Protein AF-A0A1H6LYX2-F1 (afdb_monomer_lite)

Foldseek 3Di:
DPPLPQLLQLLVLCCVPPVPVNDDSVVSSDPVNSVVSNVSSVVVVVVVVVVVVVVD

Secondary structure (DSSP, 8-state):
---HHHHHHHHHHHHHHHSTTTS-HHHHSSGGGHHHHHHHHHHHHHHHHHHHHHH-

Organism: NCBI:txid1159016

Radius of gyration: 12.28 Å; chains: 1; bounding box: 26×24×36 Å

Structure (mmCIF, N/CA/C/O backbone):
data_AF-A0A1H6LYX2-F1
#
_entry.id   AF-A0A1H6LYX2-F1
#
loop_
_atom_site.group_PDB
_atom_site.id
_atom_site.type_symbol
_atom_site.label_atom_id
_atom_site.label_alt_id
_atom_site.label_comp_id
_atom_site.label_asym_id
_atom_site.label_entity_id
_atom_site.label_seq_id
_atom_site.pdbx_PDB_ins_code
_atom_site.Cartn_x
_atom_site.Cartn_y
_atom_site.Cartn_z
_atom_site.occupancy
_atom_site.B_iso_or_equiv
_atom_site.auth_seq_id
_atom_site.auth_comp_id
_atom_site.auth_asym_id
_atom_site.auth_atom_id
_atom_site.pdbx_PDB_model_num
ATOM 1 N N . MET A 1 1 ? 5.158 13.300 11.223 1.00 54.00 1 MET A N 1
ATOM 2 C CA . MET A 1 1 ? 4.316 12.654 10.193 1.00 54.00 1 MET A CA 1
ATOM 3 C C . MET A 1 1 ? 4.656 13.219 8.810 1.00 54.00 1 MET A C 1
ATOM 5 O O . MET A 1 1 ? 3.991 14.138 8.365 1.00 54.00 1 MET A O 1
ATOM 9 N N . ARG A 1 2 ? 5.743 12.777 8.155 1.00 62.00 2 ARG A N 1
ATOM 10 C CA . ARG A 1 2 ? 6.163 13.329 6.839 1.00 62.00 2 ARG A CA 1
ATOM 11 C C . ARG A 1 2 ? 5.910 12.390 5.650 1.00 62.00 2 ARG A C 1
ATOM 13 O O . ARG A 1 2 ? 6.114 12.806 4.522 1.00 62.00 2 ARG A O 1
ATOM 20 N N . TYR A 1 3 ? 5.468 11.156 5.904 1.00 68.44 3 TYR A N 1
ATOM 21 C CA . TYR A 1 3 ? 5.304 10.109 4.886 1.00 68.44 3 TYR A CA 1
ATOM 22 C C . TYR A 1 3 ? 3.992 9.332 5.072 1.00 68.44 3 TYR A C 1
ATOM 24 O O . TYR A 1 3 ? 4.001 8.102 5.131 1.00 68.44 3 TYR A O 1
ATOM 32 N N . THR A 1 4 ? 2.876 10.042 5.241 1.00 80.88 4 THR A N 1
ATOM 33 C CA . THR A 1 4 ? 1.540 9.427 5.319 1.00 80.88 4 THR A CA 1
ATOM 34 C C . THR A 1 4 ? 1.185 8.744 4.006 1.00 80.88 4 THR A C 1
ATOM 36 O O . THR A 1 4 ? 0.867 7.567 4.025 1.00 80.88 4 THR A O 1
ATOM 39 N N . ASP A 1 5 ? 1.409 9.392 2.862 1.00 88.06 5 ASP A N 1
ATOM 40 C CA . ASP A 1 5 ? 0.989 8.850 1.561 1.00 88.06 5 ASP A CA 1
ATOM 41 C C . ASP A 1 5 ? 1.685 7.522 1.203 1.00 88.06 5 ASP A C 1
ATOM 43 O O . ASP A 1 5 ? 1.050 6.582 0.728 1.00 88.06 5 ASP A O 1
ATOM 47 N N . LEU A 1 6 ? 2.992 7.405 1.479 1.00 89.12 6 LEU A N 1
ATOM 48 C CA . LEU A 1 6 ? 3.756 6.171 1.237 1.00 89.12 6 LEU A CA 1
ATOM 49 C C . LEU A 1 6 ? 3.343 5.039 2.185 1.00 89.12 6 LEU A C 1
ATOM 51 O O . LEU A 1 6 ? 3.263 3.879 1.780 1.00 89.12 6 LEU A O 1
ATOM 55 N N . SER A 1 7 ? 3.078 5.375 3.449 1.00 91.94 7 SER A N 1
ATOM 56 C CA . SER A 1 7 ? 2.548 4.424 4.426 1.00 91.94 7 SER A CA 1
ATOM 57 C C . SER A 1 7 ? 1.135 3.983 4.053 1.00 91.94 7 SER A C 1
ATOM 59 O O . SER A 1 7 ? 0.810 2.804 4.144 1.00 91.94 7 SER A O 1
ATOM 61 N N . ASP A 1 8 ? 0.295 4.885 3.568 1.00 93.69 8 ASP A N 1
ATOM 62 C CA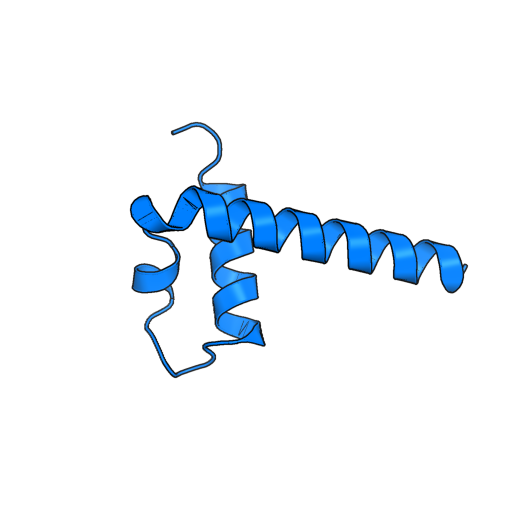 . ASP A 1 8 ? -1.074 4.557 3.189 1.00 93.69 8 ASP A CA 1
ATOM 63 C C . ASP A 1 8 ? -1.094 3.648 1.963 1.00 93.69 8 ASP A C 1
ATOM 65 O O . ASP A 1 8 ? -1.833 2.659 1.954 1.00 93.69 8 ASP A O 1
ATOM 69 N N . LEU A 1 9 ? -0.229 3.908 0.975 1.00 94.44 9 LEU A N 1
ATOM 70 C CA . LEU A 1 9 ? -0.078 3.045 -0.195 1.00 94.44 9 LEU A CA 1
ATOM 71 C C . LEU A 1 9 ? 0.474 1.665 0.186 1.00 94.44 9 LEU A C 1
ATOM 73 O O . LEU A 1 9 ? -0.014 0.641 -0.287 1.00 94.44 9 LEU A O 1
ATOM 77 N N . GLY A 1 10 ? 1.463 1.624 1.077 1.00 94.25 10 GLY A N 1
ATOM 78 C CA . GLY A 1 10 ? 2.010 0.380 1.606 1.00 94.25 10 GLY A CA 1
ATOM 79 C C . GLY A 1 10 ? 0.994 -0.440 2.404 1.00 94.25 10 GLY A C 1
ATOM 80 O O . GLY A 1 10 ? 0.909 -1.656 2.240 1.00 94.25 10 GLY A O 1
ATOM 81 N N . GLY A 1 11 ? 0.177 0.225 3.225 1.00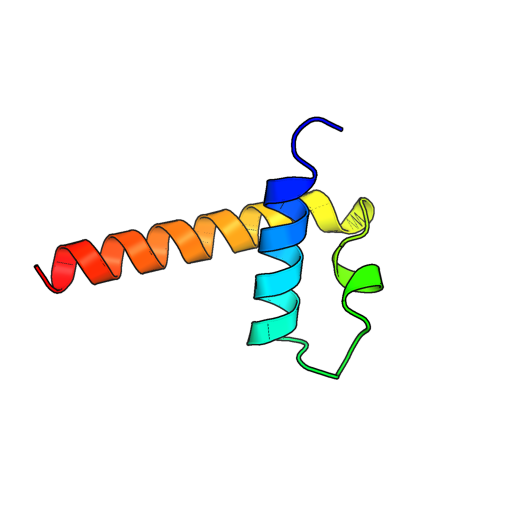 94.62 11 GLY A N 1
ATOM 82 C CA . GLY A 1 11 ? -0.928 -0.389 3.962 1.00 94.62 11 GLY A CA 1
ATOM 83 C C . GLY A 1 11 ? -2.031 -0.893 3.035 1.00 94.62 11 GLY A C 1
ATOM 84 O O . GLY A 1 11 ? -2.557 -1.984 3.248 1.00 94.62 11 GLY A O 1
ATOM 85 N N . PHE A 1 12 ? -2.321 -0.156 1.960 1.00 95.44 12 PHE A N 1
ATOM 86 C CA . PHE A 1 12 ? -3.231 -0.594 0.906 1.00 95.44 12 PHE A CA 1
ATOM 87 C C . PHE A 1 12 ? -2.719 -1.845 0.185 1.00 95.44 12 PHE A C 1
ATOM 89 O O . PHE A 1 12 ? -3.478 -2.800 0.043 1.00 95.44 12 PHE A O 1
ATOM 96 N N . LEU A 1 13 ? -1.439 -1.892 -0.200 1.00 94.75 13 LEU A N 1
ATOM 97 C CA . LEU A 1 13 ? -0.822 -3.077 -0.813 1.00 94.75 13 LEU A CA 1
ATOM 98 C C . LEU A 1 13 ? -0.862 -4.288 0.127 1.00 94.75 13 LEU A C 1
ATOM 100 O O . LEU A 1 13 ? -1.249 -5.383 -0.280 1.00 94.75 13 LEU A O 1
ATOM 104 N N . TRP A 1 14 ? -0.527 -4.089 1.404 1.00 94.06 14 TRP A N 1
ATOM 105 C CA . TRP A 1 14 ? -0.619 -5.139 2.419 1.00 94.06 14 TRP A CA 1
ATOM 106 C C . TRP A 1 14 ? -2.051 -5.671 2.559 1.00 94.06 14 TRP A C 1
ATOM 108 O O . TRP A 1 14 ? -2.280 -6.885 2.572 1.00 94.06 14 TRP A O 1
ATOM 118 N N . TRP A 1 15 ? -3.025 -4.763 2.642 1.00 96.06 15 TRP A N 1
ATOM 119 C CA . TRP A 1 15 ? -4.433 -5.116 2.731 1.00 96.06 15 TRP A CA 1
ATOM 120 C C . TRP A 1 15 ? -4.897 -5.874 1.487 1.00 96.06 15 TRP A C 1
ATOM 122 O O . TRP A 1 15 ? -5.480 -6.945 1.623 1.00 96.06 15 TRP A O 1
ATOM 132 N N . LEU A 1 16 ? -4.566 -5.384 0.292 1.00 94.25 16 LEU A N 1
ATOM 133 C CA . LEU A 1 16 ? -4.955 -5.985 -0.981 1.00 94.25 16 LEU A CA 1
ATOM 134 C C . LEU A 1 16 ? -4.382 -7.398 -1.160 1.00 94.25 16 LEU A C 1
ATOM 136 O O . LEU A 1 16 ? -5.096 -8.297 -1.592 1.00 94.25 16 LEU A O 1
ATOM 140 N N . CYS A 1 17 ? -3.110 -7.611 -0.820 1.00 90.00 17 CYS A N 1
ATOM 141 C CA . CYS A 1 17 ? -2.425 -8.873 -1.104 1.00 90.00 17 CYS A CA 1
ATOM 142 C C . CYS A 1 17 ? -2.580 -9.929 -0.002 1.00 90.00 17 CYS A C 1
ATOM 144 O O . CYS A 1 17 ? -2.595 -11.120 -0.303 1.00 90.00 17 CYS A O 1
ATOM 146 N N . ILE A 1 18 ? -2.680 -9.523 1.269 1.00 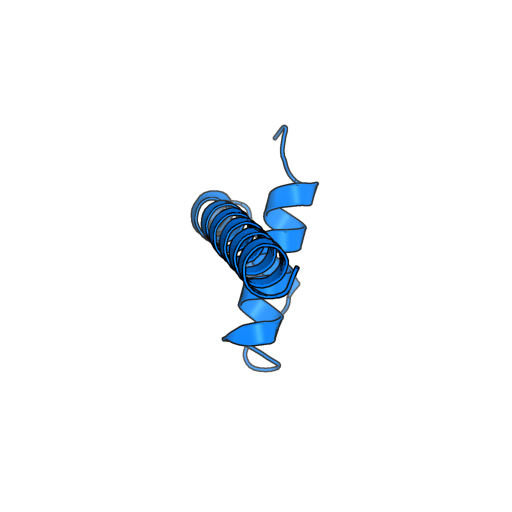90.56 18 ILE A N 1
ATOM 147 C CA . ILE A 1 18 ? -2.622 -10.454 2.412 1.00 90.56 18 ILE A CA 1
ATOM 148 C C . ILE A 1 18 ? -3.932 -10.484 3.208 1.00 90.56 18 ILE A C 1
ATOM 150 O O . ILE A 1 18 ? -4.364 -11.545 3.677 1.00 90.56 18 ILE A O 1
ATOM 154 N N . LYS A 1 19 ? -4.567 -9.324 3.403 1.00 90.81 19 LYS A N 1
ATOM 155 C CA . LYS A 1 19 ? -5.720 -9.151 4.306 1.00 90.81 19 LYS A CA 1
ATOM 156 C C . LYS A 1 19 ? -7.015 -8.782 3.582 1.00 90.81 19 LYS A C 1
ATOM 158 O O . LYS A 1 19 ? -7.933 -8.277 4.224 1.00 90.81 19 LYS A O 1
ATOM 163 N N . PHE A 1 20 ? -7.120 -9.089 2.291 1.00 86.75 20 PHE A N 1
ATOM 164 C CA . PHE A 1 20 ? -8.250 -8.675 1.465 1.00 86.75 20 PHE A CA 1
ATOM 165 C C . PHE A 1 20 ? -9.576 -9.108 2.097 1.00 86.75 20 PHE A C 1
ATOM 167 O O . PHE A 1 20 ? -9.767 -10.288 2.398 1.00 86.75 20 PHE A O 1
ATOM 174 N N . CYS A 1 21 ? -10.449 -8.136 2.372 1.00 87.25 21 CYS A N 1
ATOM 175 C CA . CYS A 1 21 ? -11.727 -8.312 3.078 1.00 87.25 21 CYS A CA 1
ATOM 176 C C . CYS A 1 21 ? -11.657 -8.964 4.481 1.00 87.25 21 CYS A C 1
ATOM 178 O O . CYS A 1 21 ? -12.700 -9.267 5.053 1.00 87.25 21 CYS A O 1
ATOM 180 N N . LYS A 1 22 ? -10.467 -9.180 5.060 1.00 89.56 22 LYS A N 1
ATOM 181 C CA . LYS A 1 22 ? -10.286 -9.762 6.405 1.00 89.56 22 LYS A CA 1
ATOM 182 C C . LYS A 1 22 ? -10.198 -8.709 7.506 1.00 89.56 22 LYS A C 1
ATOM 184 O O . LYS A 1 22 ? -10.495 -9.015 8.655 1.00 89.56 22 LYS A O 1
ATOM 189 N N . THR A 1 23 ? -9.747 -7.505 7.175 1.00 92.50 23 THR A N 1
ATOM 190 C CA . THR A 1 23 ? -9.653 -6.359 8.092 1.00 92.50 23 THR A CA 1
ATOM 191 C C . THR A 1 23 ? -10.159 -5.100 7.392 1.00 92.50 23 THR A C 1
ATOM 193 O O . THR A 1 23 ? -10.311 -5.103 6.168 1.00 92.50 23 THR A O 1
ATOM 196 N N . ASN A 1 24 ? -10.452 -4.024 8.128 1.00 94.12 24 ASN A N 1
ATOM 197 C CA . ASN A 1 24 ? -10.722 -2.743 7.477 1.00 94.12 24 ASN A CA 1
ATOM 198 C C . ASN A 1 24 ? -9.410 -2.128 7.001 1.00 94.12 24 ASN A C 1
ATOM 200 O O . ASN A 1 24 ? -8.410 -2.154 7.715 1.00 94.12 24 ASN A O 1
ATOM 204 N N . LEU A 1 25 ? -9.437 -1.495 5.831 1.00 93.00 25 LEU A N 1
ATOM 205 C CA . LEU A 1 25 ? -8.272 -0.796 5.292 1.00 93.00 25 LEU A CA 1
ATOM 206 C C . LEU A 1 25 ? -7.744 0.276 6.262 1.00 93.00 25 LEU A C 1
ATOM 208 O O . LEU A 1 25 ? -6.540 0.374 6.473 1.00 93.00 25 LEU A O 1
ATOM 212 N N . LYS A 1 26 ? -8.650 1.014 6.918 1.00 91.38 26 LYS A N 1
ATOM 213 C CA . LYS A 1 26 ? -8.290 2.033 7.916 1.00 91.38 26 LYS A CA 1
ATOM 214 C C . LYS A 1 26 ? -7.496 1.457 9.086 1.00 91.38 26 LYS A C 1
ATOM 216 O O . LYS A 1 26 ? -6.541 2.087 9.518 1.00 91.38 26 LYS A O 1
ATOM 221 N N . ASP A 1 27 ? -7.840 0.251 9.539 1.00 92.69 27 ASP A N 1
ATOM 222 C CA . ASP A 1 27 ? -7.128 -0.422 10.631 1.00 92.69 27 ASP A CA 1
ATOM 223 C C . ASP A 1 27 ? -5.721 -0.851 10.199 1.00 92.69 27 ASP A C 1
ATOM 225 O O . ASP A 1 27 ? -4.859 -1.091 11.037 1.00 92.69 27 ASP A O 1
ATOM 229 N N . GLU A 1 28 ? -5.467 -1.004 8.897 1.00 91.56 28 GLU A N 1
ATOM 230 C CA . GLU A 1 28 ? -4.146 -1.338 8.359 1.00 91.56 28 GLU A CA 1
ATOM 231 C C . GLU A 1 28 ? -3.283 -0.111 8.047 1.00 91.56 28 GLU A C 1
ATOM 233 O O . GLU A 1 28 ? -2.071 -0.260 7.895 1.00 91.56 28 GLU A O 1
ATOM 238 N N . GLN A 1 29 ? -3.876 1.081 7.982 1.00 93.62 29 GLN A N 1
ATOM 239 C CA . GLN A 1 29 ? -3.206 2.359 7.710 1.00 93.62 29 GLN A CA 1
ATOM 240 C C . GLN A 1 29 ? -2.926 3.176 8.986 1.00 93.62 29 GLN A C 1
ATOM 242 O O . GLN A 1 29 ? -2.535 4.337 8.915 1.00 93.62 29 GLN A O 1
ATOM 247 N N . THR A 1 30 ? -3.102 2.583 10.168 1.00 92.94 30 THR A N 1
ATOM 248 C CA . THR A 1 30 ? -2.809 3.232 11.450 1.00 92.94 30 THR A CA 1
ATOM 249 C C . THR A 1 30 ? -1.303 3.433 11.679 1.00 92.94 30 THR A C 1
ATOM 251 O O . THR A 1 30 ? -0.464 2.682 11.173 1.00 92.94 30 THR A O 1
ATOM 254 N N . GLU A 1 31 ? -0.939 4.455 12.463 1.00 90.44 31 GLU A N 1
ATOM 255 C CA . GLU A 1 31 ? 0.465 4.843 12.684 1.00 90.44 31 GLU A CA 1
ATOM 256 C C . GLU A 1 31 ? 1.321 3.756 13.347 1.00 90.44 31 GLU A C 1
ATOM 258 O O . GLU A 1 31 ? 2.517 3.664 13.072 1.00 90.44 31 GLU A O 1
ATOM 263 N N . ASP A 1 32 ? 0.729 2.886 14.169 1.00 92.81 32 ASP A N 1
ATOM 264 C CA . ASP A 1 32 ? 1.427 1.751 14.789 1.00 92.81 32 ASP A CA 1
ATOM 265 C C . ASP A 1 32 ? 1.954 0.750 13.746 1.00 92.81 32 ASP A C 1
ATOM 267 O O . ASP A 1 32 ? 2.936 0.045 13.985 1.00 92.81 32 ASP A O 1
ATOM 271 N N . LYS A 1 33 ? 1.352 0.734 12.551 1.00 92.88 33 LYS A N 1
ATOM 272 C CA . LYS A 1 33 ? 1.730 -0.130 11.426 1.00 92.88 33 LYS A CA 1
ATOM 273 C C . LYS A 1 33 ? 2.584 0.586 10.382 1.00 92.88 33 LYS A C 1
ATOM 275 O O . LYS A 1 33 ? 2.951 -0.032 9.379 1.00 92.88 33 LYS A O 1
ATOM 280 N N . TRP A 1 34 ? 2.964 1.842 10.622 1.00 91.25 34 TRP A N 1
ATOM 281 C CA . TRP A 1 34 ? 3.705 2.676 9.671 1.00 91.25 34 TRP A CA 1
ATOM 282 C C . TRP A 1 34 ? 4.978 1.997 9.145 1.00 91.25 34 TRP A C 1
ATOM 284 O O . TRP A 1 34 ? 5.205 1.942 7.937 1.00 91.25 34 TRP A O 1
ATOM 294 N N . SER A 1 35 ? 5.773 1.390 10.034 1.00 93.06 35 SER A N 1
ATOM 295 C CA . SER A 1 35 ? 7.017 0.703 9.652 1.00 93.06 35 SER A CA 1
ATOM 296 C C . SER A 1 35 ? 6.766 -0.473 8.695 1.00 93.06 35 SER A C 1
ATOM 298 O O . SER A 1 35 ? 7.426 -0.587 7.660 1.00 93.06 35 SER A O 1
ATOM 300 N N . ARG A 1 36 ? 5.757 -1.307 8.988 1.00 93.56 36 ARG A N 1
ATOM 301 C CA . ARG A 1 36 ? 5.350 -2.432 8.129 1.00 93.56 36 ARG A CA 1
ATOM 302 C C . ARG A 1 36 ? 4.851 -1.939 6.775 1.00 93.56 36 ARG A C 1
ATOM 304 O O . ARG A 1 36 ? 5.166 -2.534 5.745 1.00 93.56 36 ARG A O 1
ATOM 311 N N . ASN A 1 37 ? 4.063 -0.871 6.771 1.00 94.44 37 ASN A N 1
ATOM 312 C CA . ASN A 1 37 ? 3.486 -0.335 5.552 1.00 94.44 37 ASN A CA 1
ATOM 313 C C . ASN A 1 37 ? 4.570 0.237 4.629 1.00 94.44 37 ASN A C 1
ATOM 315 O O . ASN A 1 37 ? 4.618 -0.132 3.457 1.00 94.44 37 ASN A O 1
ATOM 319 N N . ILE A 1 38 ? 5.509 1.029 5.159 1.00 94.44 38 ILE A N 1
ATOM 320 C CA . ILE A 1 38 ? 6.661 1.510 4.381 1.00 94.44 38 ILE A CA 1
ATOM 321 C C . ILE A 1 38 ? 7.488 0.344 3.834 1.00 94.44 38 ILE A C 1
ATOM 323 O O . ILE A 1 38 ? 7.841 0.350 2.656 1.00 94.44 38 ILE A O 1
ATOM 327 N N . LEU A 1 39 ? 7.761 -0.679 4.649 1.00 94.69 39 LEU A N 1
ATOM 328 C CA . LEU A 1 39 ? 8.490 -1.860 4.184 1.00 94.69 39 LEU A CA 1
ATOM 329 C C . LEU A 1 39 ? 7.748 -2.563 3.038 1.00 94.69 39 LEU A C 1
ATOM 331 O O . LEU A 1 39 ? 8.363 -2.937 2.042 1.00 94.69 39 LEU A O 1
ATOM 335 N N . THR A 1 40 ? 6.427 -2.702 3.154 1.00 94.44 40 THR A N 1
ATOM 336 C CA . THR A 1 40 ? 5.585 -3.306 2.112 1.00 94.44 40 THR A CA 1
ATOM 337 C C . THR A 1 40 ? 5.666 -2.511 0.814 1.00 94.44 40 THR A C 1
ATOM 339 O O . THR A 1 40 ? 5.865 -3.101 -0.246 1.00 94.44 40 THR A O 1
ATOM 342 N N . PHE A 1 41 ? 5.577 -1.181 0.894 1.00 94.94 41 PHE A N 1
ATOM 343 C CA . PHE A 1 41 ? 5.721 -0.304 -0.265 1.00 94.94 41 PHE A CA 1
ATOM 344 C C . PHE A 1 41 ? 7.088 -0.474 -0.944 1.00 94.94 41 PHE A C 1
ATOM 346 O O . PHE A 1 41 ? 7.149 -0.662 -2.158 1.00 94.94 41 PHE A O 1
ATOM 353 N N . LEU A 1 42 ? 8.179 -0.476 -0.169 1.00 95.06 42 LEU A N 1
ATOM 354 C CA . LEU A 1 42 ? 9.535 -0.636 -0.702 1.00 95.06 42 LEU A CA 1
ATOM 355 C C . LEU A 1 42 ? 9.751 -2.003 -1.363 1.00 95.06 42 LEU A C 1
ATOM 357 O O . LEU A 1 42 ? 10.334 -2.063 -2.442 1.00 95.06 42 LEU A O 1
ATOM 361 N N . MET A 1 43 ? 9.264 -3.087 -0.749 1.00 95.06 43 MET A N 1
ATOM 362 C CA . MET A 1 43 ? 9.369 -4.437 -1.319 1.00 95.06 43 MET A CA 1
ATOM 363 C C . MET A 1 43 ? 8.566 -4.580 -2.614 1.00 95.06 43 MET A C 1
ATOM 365 O O . MET A 1 43 ? 9.049 -5.173 -3.574 1.00 95.06 43 MET A O 1
ATOM 369 N N . PHE A 1 44 ? 7.354 -4.022 -2.669 1.00 94.75 44 PHE A N 1
ATOM 370 C CA . PHE A 1 44 ? 6.563 -4.029 -3.899 1.00 94.75 44 PHE A CA 1
ATOM 371 C C . PHE A 1 44 ? 7.216 -3.191 -4.999 1.00 94.75 44 PHE A C 1
ATOM 373 O O . PHE A 1 44 ? 7.298 -3.638 -6.142 1.00 94.75 44 PHE A O 1
ATOM 380 N N . GLY A 1 45 ? 7.717 -2.001 -4.657 1.00 94.25 45 GLY A N 1
ATOM 381 C CA . GLY A 1 45 ? 8.406 -1.125 -5.601 1.00 94.25 45 GLY A CA 1
ATOM 382 C C . GLY A 1 45 ? 9.661 -1.771 -6.193 1.00 94.25 45 GLY A C 1
ATOM 383 O O . GLY A 1 45 ? 9.849 -1.737 -7.409 1.00 94.25 45 GLY A O 1
ATOM 384 N N . SER A 1 46 ? 10.490 -2.413 -5.363 1.00 95.31 46 SER A N 1
ATOM 385 C CA . SER A 1 46 ? 11.693 -3.110 -5.833 1.00 95.31 46 SER A CA 1
ATOM 386 C C . SER A 1 46 ? 11.361 -4.340 -6.675 1.00 95.31 46 SER A C 1
ATOM 388 O O . SER A 1 46 ? 12.000 -4.556 -7.702 1.00 95.31 46 SER A O 1
ATOM 390 N N . PHE A 1 47 ? 10.332 -5.104 -6.300 1.00 94.75 47 PHE A N 1
ATOM 391 C CA . PHE A 1 47 ? 9.868 -6.247 -7.083 1.00 94.75 47 PHE A CA 1
ATOM 392 C C . PHE A 1 47 ? 9.371 -5.828 -8.472 1.00 94.75 47 PHE A C 1
ATOM 394 O O . PHE A 1 47 ? 9.776 -6.419 -9.470 1.00 94.75 47 PHE A O 1
ATOM 401 N N . ILE A 1 48 ? 8.550 -4.776 -8.561 1.00 94.38 48 ILE A N 1
ATOM 402 C CA . ILE A 1 48 ? 8.073 -4.244 -9.848 1.00 94.38 48 ILE A CA 1
ATOM 403 C C . ILE A 1 48 ? 9.250 -3.739 -10.691 1.00 94.38 48 ILE A C 1
ATOM 405 O O . ILE A 1 48 ? 9.336 -4.071 -11.871 1.00 94.38 48 ILE A O 1
ATOM 409 N N . GLY A 1 49 ? 10.178 -2.986 -10.090 1.00 96.25 49 GLY A N 1
ATOM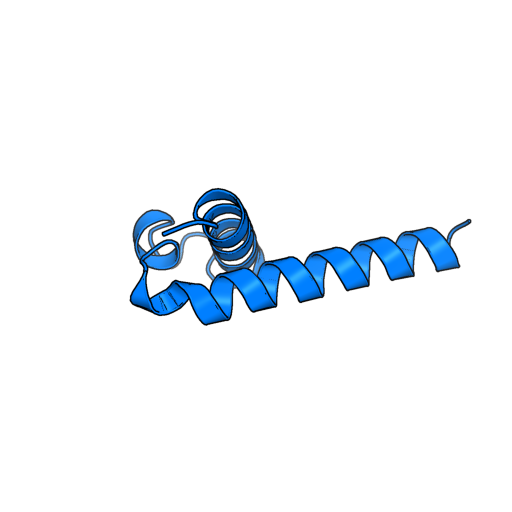 410 C CA . GLY A 1 49 ? 11.380 -2.511 -10.779 1.00 96.25 49 GLY A CA 1
ATOM 411 C C . GLY A 1 49 ? 12.234 -3.657 -11.330 1.00 96.25 49 GLY A C 1
ATOM 412 O O . GLY A 1 49 ? 12.658 -3.609 -12.484 1.00 96.25 49 GLY A O 1
ATOM 413 N N . PHE A 1 50 ? 12.414 -4.722 -10.546 1.00 96.00 50 PHE A N 1
ATOM 414 C CA . PHE A 1 50 ? 13.097 -5.935 -10.991 1.00 96.00 50 PHE A CA 1
ATOM 415 C C . PHE A 1 50 ? 12.367 -6.602 -12.165 1.00 96.00 50 PHE A C 1
ATOM 417 O O . PHE A 1 50 ? 12.988 -6.860 -13.194 1.00 96.00 50 PHE A O 1
ATOM 424 N N . MET A 1 51 ? 11.052 -6.817 -12.062 1.00 96.31 51 MET A N 1
ATOM 425 C CA . MET A 1 51 ? 10.258 -7.424 -13.137 1.00 96.31 51 MET A CA 1
ATOM 426 C C . MET A 1 51 ? 10.348 -6.630 -14.444 1.00 96.31 51 MET A C 1
ATOM 428 O O 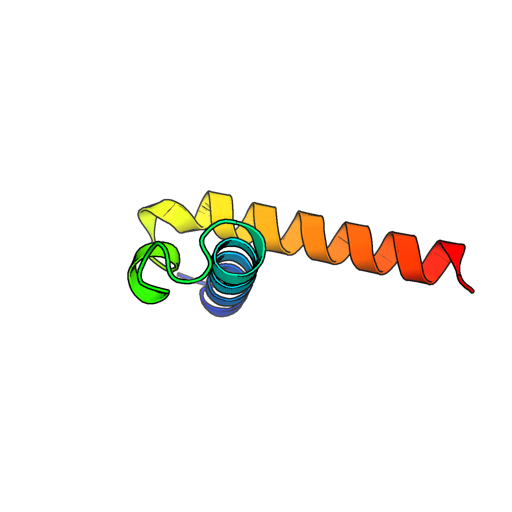. MET A 1 51 ? 10.532 -7.228 -15.499 1.00 96.31 51 MET A O 1
ATOM 432 N N . ILE A 1 52 ? 10.282 -5.296 -14.383 1.00 96.94 52 ILE A N 1
ATOM 433 C CA . ILE A 1 52 ? 10.450 -4.437 -15.566 1.00 96.94 52 ILE A CA 1
ATOM 434 C C . ILE A 1 52 ? 11.844 -4.626 -16.170 1.00 96.94 52 ILE A C 1
ATOM 436 O O . ILE A 1 52 ? 11.957 -4.803 -17.379 1.00 96.94 52 ILE A O 1
ATOM 440 N N . SER A 1 53 ? 12.893 -4.636 -15.340 1.00 95.75 53 SER A N 1
ATOM 441 C CA . SER A 1 53 ? 14.275 -4.795 -15.812 1.00 95.75 53 SER A CA 1
ATOM 442 C C . SER A 1 53 ? 14.570 -6.156 -16.447 1.00 95.75 53 SER A C 1
ATOM 444 O O . SER A 1 53 ? 15.434 -6.243 -17.306 1.00 95.75 53 SER A O 1
ATOM 446 N N . VAL A 1 54 ? 13.865 -7.212 -16.030 1.00 95.00 54 VAL A N 1
ATOM 447 C CA . VAL A 1 54 ? 14.015 -8.567 -16.589 1.00 95.00 54 VAL A CA 1
ATOM 448 C C . VAL A 1 54 ? 13.205 -8.746 -17.875 1.00 95.00 54 VAL A C 1
ATOM 450 O O . VAL A 1 54 ? 13.576 -9.552 -18.722 1.00 95.00 54 VAL A O 1
ATOM 453 N N . LEU A 1 55 ? 12.083 -8.035 -18.009 1.00 87.75 55 LEU A N 1
ATOM 454 C CA . LEU A 1 55 ? 11.170 -8.148 -19.151 1.00 87.75 55 LEU A CA 1
ATOM 455 C C . LEU A 1 55 ? 11.484 -7.175 -20.304 1.00 87.75 55 LEU A C 1
ATOM 457 O O . LEU A 1 55 ? 10.829 -7.271 -21.342 1.00 87.75 55 LEU A O 1
ATOM 461 N N . THR A 1 56 ? 12.433 -6.252 -20.121 1.00 80.06 56 THR A N 1
ATOM 462 C CA . THR A 1 56 ? 12.891 -5.273 -21.129 1.00 80.06 56 THR A CA 1
ATOM 463 C C . THR A 1 56 ? 14.215 -5.716 -21.731 1.00 80.06 56 THR A C 1
ATOM 465 O O . THR A 1 56 ? 14.362 -5.601 -22.968 1.00 80.06 56 THR A O 1
#

pLDDT: mean 91.02, std 7.9, r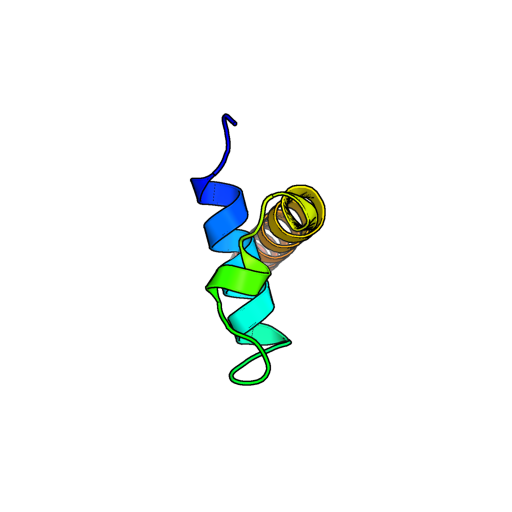ange [54.0, 96.94]

Sequence (56 aa):
MRYTDLSDLGGFLWWLCIKFCKTNLKDEQTEDKWSRNILTFLMFGSFIGFMISVLT